Protein AF-U5N6F3-F1 (afdb_monomer)

Solvent-accessible surface area (backbone atoms only — not comparable to full-atom values): 7056 Å² total; per-residue (Å²): 83,43,47,54,52,50,51,53,34,34,74,77,46,94,53,64,75,54,90,63,96,84,70,76,83,70,83,92,64,78,67,66,48,58,52,96,90,37,60,76,45,64,96,54,54,45,68,48,63,71,45,43,43,72,79,60,67,75,74,49,77,79,39,92,82,60,85,77,53,69,43,31,55,93,37,10,73,94,34,72,72,49,30,51,53,44,50,51,51,49,57,76,36,52,94,52,62,69,47,59,63,54,68,39,49,44,77,82,83,71,80,132

Sequence (112 aa):
MTALEASFIEKNTSHRIVSNKQRKLKTNTDCPFLIDGICSIYEYRPFNCRTFFTVDNPKYCETPNEPHRTYGSLGGQDINIIYQFRKYIDHLNGKRKKSDIRFFFGNHKGIK

Secondary structure (DSSP, 8-state):
-BHHHHHHHHHHSSPPPP--TT-PPPTTPPPTTEETTEETTGGG--HHHHS-EE-S-GGGGG-TTSPP-EESHHHHTTSHHHHHHHHHHHHHHTTS-B--HHHHH-------

Radius of gyration: 15.17 Å; Cα contacts (8 Å, |Δi|>4): 119; chains: 1; bounding box: 35×31×38 Å

pLDDT: mean 84.51, std 14.26, range [31.83, 97.94]

Foldseek 3Di:
DFVVLLVQQVVVDVFFFDDDPPDDDDPDDDQLQQDPNDRVSVVSDDQQVVQKDFPDDPVCVVPPPDDTRIACHPQHPVPVVSVVVVVVVPVVSPPGDDDDNCNTGNDPPDDD

Mean predicted aligned error: 6.36 Å

Structure (mmCIF, N/CA/C/O backbone):
data_AF-U5N6F3-F1
#
_entry.id   AF-U5N6F3-F1
#
loop_
_atom_site.group_PDB
_atom_site.id
_atom_site.type_symbol
_atom_site.label_atom_id
_atom_site.label_alt_id
_atom_site.label_comp_id
_atom_site.label_asym_id
_atom_site.label_entity_id
_atom_site.label_seq_id
_atom_site.pdbx_PDB_ins_code
_atom_site.Cartn_x
_atom_site.Cartn_y
_atom_site.Cartn_z
_atom_site.occupancy
_atom_site.B_iso_or_equiv
_atom_site.auth_seq_id
_atom_site.auth_comp_id
_atom_site.auth_asym_id
_atom_site.auth_atom_id
_atom_site.pdbx_PDB_model_num
ATOM 1 N N . MET A 1 1 ? 0.285 4.669 3.835 1.00 89.81 1 MET A N 1
ATOM 2 C CA . MET A 1 1 ? -1.107 4.215 3.623 1.00 89.81 1 MET A CA 1
ATOM 3 C C . MET A 1 1 ? -2.043 4.850 4.639 1.00 89.81 1 MET A C 1
ATOM 5 O O . MET A 1 1 ? -1.590 5.403 5.638 1.00 89.81 1 MET A O 1
ATOM 9 N N . THR A 1 2 ? -3.337 4.783 4.370 1.00 95.38 2 THR A N 1
ATOM 10 C CA . THR A 1 2 ? -4.423 5.207 5.255 1.00 95.38 2 THR A CA 1
ATOM 11 C C . THR A 1 2 ? -4.922 4.054 6.135 1.00 95.38 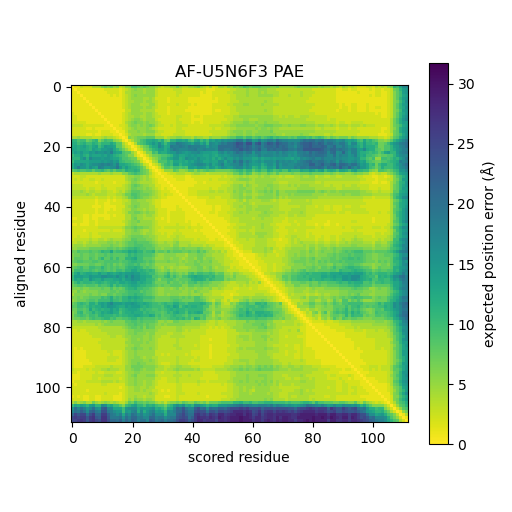2 THR A C 1
ATOM 13 O O . THR A 1 2 ? -4.728 2.886 5.804 1.00 95.38 2 THR A O 1
ATOM 16 N N . ALA A 1 3 ? -5.590 4.366 7.247 1.00 95.75 3 ALA A N 1
ATOM 17 C CA . ALA A 1 3 ? -6.261 3.363 8.074 1.00 95.75 3 ALA A CA 1
ATOM 18 C C . ALA A 1 3 ? -7.440 2.698 7.342 1.00 95.75 3 ALA A C 1
ATOM 20 O O . ALA A 1 3 ? -7.747 1.539 7.613 1.00 95.75 3 ALA A O 1
ATOM 21 N N . LEU A 1 4 ? -8.076 3.408 6.402 1.00 96.62 4 LEU A N 1
ATOM 22 C CA . LEU A 1 4 ? -9.066 2.831 5.490 1.00 96.62 4 LEU A CA 1
ATOM 23 C C . LEU A 1 4 ? -8.459 1.688 4.660 1.00 96.62 4 LEU A C 1
ATOM 25 O O . LEU A 1 4 ? -8.995 0.584 4.658 1.00 96.62 4 LEU A O 1
ATOM 29 N N . GLU A 1 5 ? -7.311 1.929 4.020 1.00 96.62 5 GLU A N 1
ATOM 30 C CA . GLU A 1 5 ? -6.575 0.899 3.271 1.00 96.62 5 GLU A CA 1
ATOM 31 C C . GLU A 1 5 ? -6.139 -0.261 4.180 1.00 96.62 5 GLU A C 1
ATOM 33 O O . GLU A 1 5 ? -6.263 -1.420 3.794 1.00 96.62 5 GLU A O 1
ATOM 38 N N . ALA A 1 6 ? -5.679 0.026 5.402 1.00 96.12 6 ALA A N 1
ATOM 39 C CA . ALA A 1 6 ? -5.326 -1.019 6.363 1.00 96.12 6 ALA A CA 1
ATOM 40 C C . ALA A 1 6 ? -6.539 -1.892 6.734 1.00 96.12 6 ALA A C 1
ATOM 42 O O . ALA A 1 6 ? -6.447 -3.115 6.718 1.00 96.12 6 ALA A O 1
ATOM 43 N N . SER A 1 7 ? -7.695 -1.278 6.996 1.00 96.62 7 SER A N 1
ATOM 44 C CA . SER A 1 7 ? -8.932 -2.010 7.311 1.00 96.62 7 SER A CA 1
ATOM 45 C C . SER A 1 7 ? -9.381 -2.882 6.135 1.00 96.62 7 SER A C 1
ATOM 47 O O . SER A 1 7 ? -9.860 -3.997 6.326 1.00 96.62 7 SER A O 1
ATOM 49 N N . PHE A 1 8 ? -9.196 -2.395 4.903 1.00 97.19 8 PHE A N 1
ATOM 50 C CA . PHE A 1 8 ? -9.469 -3.169 3.695 1.00 97.19 8 PHE A CA 1
ATOM 51 C C . PHE A 1 8 ? -8.548 -4.392 3.571 1.00 97.19 8 PHE A C 1
ATOM 53 O O . PHE A 1 8 ? -9.031 -5.476 3.257 1.00 97.19 8 PHE A O 1
ATOM 60 N N . ILE A 1 9 ? -7.252 -4.254 3.864 1.00 96.88 9 ILE A N 1
ATOM 61 C CA . ILE A 1 9 ? -6.309 -5.385 3.869 1.00 96.88 9 ILE A CA 1
ATOM 62 C C . ILE A 1 9 ? -6.703 -6.416 4.935 1.00 96.88 9 ILE A C 1
ATOM 64 O O . ILE A 1 9 ? -6.792 -7.600 4.627 1.00 96.88 9 ILE A O 1
ATOM 68 N N . GLU A 1 10 ? -6.984 -5.986 6.167 1.00 96.56 10 GLU A N 1
ATOM 69 C CA . GLU A 1 10 ? -7.361 -6.899 7.257 1.00 96.56 10 GLU A CA 1
ATOM 70 C C . GLU A 1 10 ? -8.666 -7.652 6.978 1.00 96.56 10 GLU A C 1
ATOM 72 O O . GLU A 1 10 ? -8.785 -8.829 7.302 1.00 96.56 10 GLU A O 1
ATOM 77 N N . LYS A 1 11 ? -9.646 -7.001 6.338 1.00 97.88 11 LYS A N 1
ATOM 78 C CA . LYS A 1 11 ? -10.922 -7.640 5.992 1.00 97.88 11 LYS A CA 1
ATOM 79 C C . LYS A 1 11 ? -10.774 -8.744 4.939 1.00 97.88 11 LYS A C 1
ATOM 81 O O . LYS A 1 11 ? -11.577 -9.672 4.932 1.00 97.88 11 LYS A O 1
ATOM 86 N N . ASN A 1 12 ? -9.801 -8.626 4.037 1.00 97.94 12 ASN A N 1
ATOM 87 C CA . ASN A 1 12 ? -9.680 -9.500 2.867 1.00 97.94 12 ASN A CA 1
ATOM 88 C C . ASN A 1 12 ? -8.469 -10.445 2.916 1.00 97.94 12 ASN A C 1
ATOM 90 O O . ASN A 1 12 ? -8.213 -11.176 1.962 1.00 97.94 12 ASN A O 1
ATOM 94 N N . THR A 1 13 ? -7.699 -10.429 4.004 1.00 95.44 13 THR A N 1
ATOM 95 C CA . THR A 1 13 ? -6.490 -11.246 4.157 1.00 95.44 13 THR A CA 1
ATOM 96 C C . THR A 1 13 ? -6.407 -11.818 5.570 1.00 95.44 13 THR A C 1
ATOM 98 O O . THR A 1 13 ? -7.171 -11.444 6.454 1.00 95.44 13 THR A O 1
ATOM 101 N N . SER A 1 14 ? -5.464 -12.727 5.811 1.00 92.75 14 SER A N 1
ATOM 102 C CA . SER A 1 14 ? -5.195 -13.263 7.152 1.00 92.75 14 SER A CA 1
ATOM 103 C C . SER A 1 14 ? -4.419 -12.298 8.061 1.00 92.75 14 SER A C 1
ATOM 105 O O . SER A 1 14 ? -4.209 -12.596 9.239 1.00 92.75 14 SER A O 1
ATOM 107 N N . HIS A 1 15 ? -3.986 -11.144 7.544 1.00 92.38 15 HIS A N 1
ATOM 108 C CA . HIS A 1 15 ? -3.140 -10.198 8.267 1.00 92.38 15 HIS A CA 1
ATOM 109 C C . HIS A 1 15 ? -3.959 -9.288 9.178 1.00 92.38 15 HIS A C 1
ATOM 111 O O . HIS A 1 15 ? -4.926 -8.667 8.746 1.00 92.38 15 HIS A O 1
ATOM 117 N N . ARG A 1 16 ? -3.539 -9.161 10.438 1.00 93.06 16 ARG A N 1
ATOM 118 C CA . ARG A 1 16 ? -4.233 -8.356 11.453 1.00 93.06 16 ARG A CA 1
ATOM 119 C C . ARG A 1 16 ? -3.541 -7.023 11.689 1.00 93.06 16 ARG A C 1
ATOM 121 O O . ARG A 1 16 ? -2.312 -6.951 11.716 1.00 93.06 16 ARG A O 1
ATOM 128 N N . ILE A 1 17 ? -4.333 -5.976 11.907 1.00 92.06 17 ILE A N 1
ATOM 129 C CA . ILE A 1 17 ? -3.819 -4.674 12.323 1.00 92.06 17 ILE A CA 1
ATOM 130 C C . ILE A 1 17 ? -3.329 -4.788 13.767 1.00 92.06 17 ILE A C 1
ATOM 132 O O . ILE A 1 17 ? -4.048 -5.217 14.669 1.00 92.06 17 ILE A O 1
ATOM 136 N N . VAL A 1 18 ? -2.097 -4.354 14.007 1.00 86.06 18 VAL A N 1
ATOM 137 C CA . VAL A 1 18 ? -1.484 -4.361 15.333 1.00 86.06 18 VAL A CA 1
ATOM 138 C C . VAL A 1 18 ? -1.740 -3.022 16.025 1.00 86.06 18 VAL A C 1
ATOM 140 O O . VAL A 1 18 ? -1.321 -1.961 15.560 1.00 86.06 18 VAL A O 1
ATOM 143 N N . SER A 1 19 ? -2.394 -3.062 17.184 1.00 68.44 19 SER A N 1
ATOM 144 C CA . SER A 1 19 ? -2.565 -1.902 18.063 1.00 68.44 19 SER A CA 1
ATOM 145 C C . SER A 1 19 ? -1.396 -1.827 19.044 1.00 68.44 19 SER A C 1
ATOM 147 O O . SER A 1 19 ? -1.386 -2.519 20.059 1.00 68.44 19 SER A O 1
ATOM 149 N N . ASN A 1 20 ? -0.387 -0.995 18.770 1.00 65.88 20 ASN A N 1
ATOM 150 C CA . ASN A 1 20 ? 0.613 -0.678 19.790 1.00 65.88 20 ASN A CA 1
ATOM 151 C C . ASN A 1 20 ? 1.001 0.806 19.770 1.00 65.88 20 ASN A C 1
ATOM 153 O O . ASN A 1 20 ? 1.670 1.291 18.855 1.00 65.88 20 ASN A O 1
ATOM 157 N N . LYS A 1 21 ? 0.568 1.529 20.811 1.00 57.72 21 LYS A N 1
ATOM 158 C CA . LYS A 1 21 ? 0.766 2.979 20.965 1.00 57.72 21 LYS A CA 1
ATOM 159 C C . LYS A 1 21 ? 2.229 3.373 21.213 1.00 57.72 21 LYS A C 1
ATOM 161 O O . LYS A 1 21 ? 2.573 4.521 20.965 1.00 57.72 21 LYS A O 1
ATOM 166 N N . GLN A 1 22 ? 3.085 2.451 21.660 1.00 57.53 22 GLN A N 1
ATOM 167 C CA . GLN A 1 22 ? 4.479 2.736 22.045 1.00 57.53 22 GLN A CA 1
ATOM 168 C C . GLN A 1 22 ? 5.508 2.391 20.956 1.00 57.53 22 GLN A C 1
ATOM 170 O O . GLN A 1 22 ? 6.718 2.436 21.176 1.00 57.53 22 GLN A O 1
ATOM 175 N N . ARG A 1 23 ? 5.050 2.021 19.759 1.00 61.53 23 ARG A N 1
ATOM 176 C CA . ARG A 1 23 ? 5.921 1.468 18.726 1.00 61.53 23 ARG A CA 1
ATOM 177 C C . ARG A 1 23 ? 6.680 2.562 17.968 1.00 61.53 23 ARG A C 1
ATOM 179 O O . ARG A 1 23 ? 6.084 3.335 17.220 1.00 61.53 23 ARG A O 1
ATOM 186 N N . LYS A 1 24 ? 8.011 2.568 18.090 1.00 61.12 24 LYS A N 1
ATOM 187 C CA . LYS A 1 24 ? 8.899 3.270 17.151 1.00 61.12 24 LYS A CA 1
ATOM 188 C C . LYS A 1 24 ? 9.104 2.392 15.914 1.00 61.12 24 LYS A C 1
ATOM 190 O O . LYS A 1 24 ? 9.422 1.209 16.040 1.00 61.12 24 LYS A O 1
ATOM 195 N N . LEU A 1 25 ? 8.903 2.950 14.720 1.00 62.44 25 LEU A N 1
ATOM 196 C CA . LEU A 1 25 ? 9.313 2.281 13.485 1.00 62.44 25 LEU A CA 1
ATOM 197 C C . LEU A 1 25 ? 10.834 2.125 13.513 1.00 62.44 25 LEU A C 1
ATOM 199 O O . LEU A 1 25 ? 11.546 3.120 13.625 1.00 62.44 25 LEU A O 1
ATOM 203 N N . LYS A 1 26 ? 11.330 0.893 13.382 1.00 59.59 26 LYS A N 1
ATOM 204 C CA . LYS A 1 26 ? 12.714 0.698 12.953 1.00 59.59 26 LYS A CA 1
ATOM 205 C C . LYS A 1 26 ? 12.785 1.087 11.479 1.00 59.59 26 LYS A C 1
ATOM 207 O O . LYS A 1 26 ? 12.096 0.487 10.648 1.00 59.59 26 LYS A O 1
ATOM 212 N N . THR A 1 27 ? 13.581 2.106 11.176 1.00 56.06 27 THR A N 1
ATOM 213 C CA . THR A 1 27 ? 14.041 2.380 9.814 1.00 56.06 27 THR A CA 1
ATOM 214 C C . THR A 1 27 ? 14.739 1.118 9.283 1.00 56.06 27 THR A C 1
ATOM 216 O O . THR A 1 27 ? 15.372 0.398 10.052 1.00 56.06 27 THR A O 1
ATOM 219 N N . ASN A 1 28 ? 14.549 0.794 8.001 1.00 60.19 28 ASN A N 1
ATOM 220 C CA . ASN A 1 28 ? 15.132 -0.380 7.320 1.00 60.19 28 ASN A CA 1
ATOM 221 C C . ASN A 1 28 ? 14.607 -1.767 7.734 1.00 60.19 28 ASN A C 1
ATOM 223 O O . ASN A 1 28 ? 15.359 -2.734 7.760 1.00 60.19 28 ASN A O 1
ATOM 227 N N . THR A 1 29 ? 13.315 -1.897 8.036 1.00 75.38 29 THR A N 1
ATOM 228 C CA . THR A 1 29 ? 12.671 -3.224 8.073 1.00 75.38 29 THR A CA 1
ATOM 229 C C . THR A 1 29 ? 11.910 -3.492 6.784 1.00 75.38 29 THR A C 1
ATOM 231 O O . THR A 1 29 ? 11.253 -2.580 6.265 1.00 75.38 29 THR A O 1
ATOM 234 N N . ASP A 1 30 ? 11.990 -4.731 6.304 1.00 83.12 30 ASP A N 1
ATOM 235 C CA . ASP A 1 30 ? 11.287 -5.194 5.109 1.00 83.12 30 ASP A CA 1
ATOM 236 C C . ASP A 1 30 ? 9.770 -5.016 5.225 1.00 83.12 30 ASP A C 1
ATOM 238 O O . ASP A 1 30 ? 9.194 -4.847 6.310 1.00 83.12 30 ASP A O 1
ATOM 242 N N . CYS A 1 31 ? 9.099 -5.059 4.075 1.00 88.75 31 CYS A N 1
ATOM 243 C CA . CYS A 1 31 ? 7.645 -5.068 4.027 1.00 88.75 31 CYS A CA 1
ATOM 244 C C . CYS A 1 31 ? 7.108 -6.305 4.776 1.00 88.75 31 CYS A C 1
ATOM 246 O O . CYS A 1 31 ? 7.518 -7.420 4.461 1.00 88.75 31 CYS A O 1
ATOM 248 N N . PRO A 1 32 ? 6.150 -6.159 5.713 1.00 90.00 32 PRO A N 1
ATOM 249 C CA . PRO A 1 32 ? 5.644 -7.287 6.504 1.00 90.00 32 PRO A CA 1
ATOM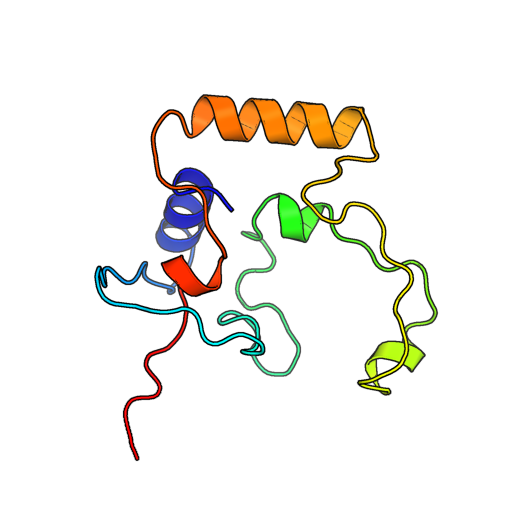 250 C C . PRO A 1 32 ? 4.855 -8.307 5.679 1.00 90.00 32 PRO A C 1
ATOM 252 O O . PRO A 1 32 ? 4.562 -9.397 6.155 1.00 90.00 32 PRO A O 1
ATOM 255 N N . PHE A 1 33 ? 4.504 -7.944 4.447 1.00 93.25 33 PHE A N 1
ATOM 256 C CA . PHE A 1 33 ? 3.756 -8.779 3.521 1.00 93.25 33 PHE A CA 1
ATOM 257 C C . PHE A 1 33 ? 4.643 -9.546 2.542 1.00 93.25 33 PHE A C 1
ATOM 259 O O . PHE A 1 33 ? 4.100 -10.253 1.693 1.00 93.25 33 PHE A O 1
ATOM 266 N N . LEU A 1 34 ? 5.964 -9.369 2.606 1.00 89.94 34 LEU A N 1
ATOM 267 C CA . LEU A 1 34 ? 6.904 -10.045 1.724 1.00 89.94 34 LEU A CA 1
ATOM 268 C C . LEU A 1 34 ? 7.148 -11.471 2.234 1.00 89.94 34 LEU A C 1
ATOM 270 O O . LEU A 1 34 ? 7.639 -11.654 3.346 1.00 89.94 34 LEU A O 1
ATOM 274 N N . ILE A 1 35 ? 6.788 -12.464 1.426 1.00 89.75 35 ILE A N 1
ATOM 275 C CA . ILE A 1 35 ? 7.028 -13.889 1.672 1.00 89.75 35 ILE A CA 1
ATOM 276 C C . ILE A 1 35 ? 7.744 -14.416 0.433 1.00 89.75 35 ILE A C 1
ATOM 278 O O . ILE A 1 35 ? 7.203 -14.306 -0.664 1.00 89.75 35 ILE A O 1
ATOM 282 N N . ASP A 1 36 ? 8.975 -14.902 0.597 1.00 87.62 36 ASP A N 1
ATOM 283 C CA . ASP A 1 36 ? 9.812 -15.431 -0.491 1.00 87.62 36 ASP A CA 1
ATOM 284 C C . ASP A 1 36 ? 9.918 -14.488 -1.706 1.00 87.62 36 ASP A C 1
ATOM 286 O O . ASP A 1 36 ? 9.800 -14.889 -2.859 1.00 87.62 36 ASP A O 1
ATOM 290 N N . GLY A 1 37 ? 10.079 -13.184 -1.446 1.00 82.12 37 GLY A N 1
ATOM 291 C CA . GLY A 1 37 ? 10.159 -12.154 -2.492 1.00 82.12 37 GLY A CA 1
ATOM 292 C C . GLY A 1 37 ? 8.816 -11.790 -3.143 1.00 82.12 37 GLY A C 1
ATOM 293 O O . GLY A 1 37 ? 8.754 -10.862 -3.949 1.00 82.12 37 GLY A O 1
ATOM 294 N N . ILE A 1 38 ? 7.720 -12.448 -2.760 1.00 88.38 38 ILE A N 1
ATOM 295 C CA . ILE A 1 38 ? 6.378 -12.223 -3.298 1.00 88.38 38 ILE A CA 1
ATOM 296 C C . ILE A 1 38 ? 5.516 -11.480 -2.274 1.00 88.38 38 ILE A C 1
ATOM 298 O O . ILE A 1 38 ? 5.548 -11.715 -1.066 1.00 88.38 38 ILE A O 1
ATOM 302 N N . CYS A 1 39 ? 4.710 -10.537 -2.757 1.00 92.75 39 CYS A N 1
ATOM 303 C CA . CYS A 1 39 ? 3.765 -9.817 -1.912 1.00 92.75 39 CYS A CA 1
ATOM 304 C C . CYS A 1 39 ? 2.535 -10.689 -1.625 1.00 92.75 39 CYS A C 1
ATOM 306 O O . CYS A 1 39 ? 1.696 -10.874 -2.504 1.00 92.75 39 CYS A O 1
ATOM 308 N N . SER A 1 40 ? 2.378 -11.139 -0.381 1.00 95.50 40 SER A N 1
ATOM 309 C CA . SER A 1 40 ? 1.243 -11.965 0.071 1.00 95.50 40 SER A CA 1
ATOM 310 C C . SER A 1 40 ? -0.130 -11.286 -0.015 1.00 95.50 40 SER A C 1
ATOM 312 O O . SER A 1 40 ? -1.153 -11.953 0.083 1.00 95.50 40 SER A O 1
ATOM 314 N N . ILE A 1 41 ? -0.171 -9.964 -0.209 1.00 96.12 41 ILE A N 1
ATOM 315 C CA . ILE A 1 41 ? -1.408 -9.183 -0.348 1.00 96.12 41 ILE A CA 1
ATOM 316 C C . ILE A 1 41 ? -1.543 -8.555 -1.737 1.00 96.12 41 ILE A C 1
ATOM 318 O O . ILE A 1 41 ? -2.115 -7.475 -1.849 1.00 96.12 41 ILE A O 1
ATOM 322 N N . TYR A 1 42 ? -0.983 -9.173 -2.785 1.00 95.00 42 TYR A N 1
ATOM 323 C CA . TYR A 1 42 ? -0.919 -8.603 -4.141 1.00 95.00 42 TYR A CA 1
ATOM 324 C C . TYR A 1 42 ? -2.251 -7.977 -4.598 1.00 95.00 42 TYR A C 1
ATOM 326 O O . TYR A 1 42 ? -2.304 -6.786 -4.919 1.00 95.00 42 TYR A O 1
ATOM 334 N N . GLU A 1 43 ? -3.338 -8.744 -4.496 1.00 96.56 43 GLU A N 1
ATOM 335 C CA . GLU A 1 43 ? -4.698 -8.334 -4.873 1.00 96.56 43 GLU A CA 1
ATOM 336 C C . GLU A 1 43 ? -5.279 -7.217 -4.000 1.00 96.56 43 GLU A C 1
ATOM 338 O O . GLU A 1 43 ? -6.181 -6.500 -4.426 1.00 96.56 43 GLU A O 1
ATOM 343 N N . TYR A 1 44 ? -4.727 -6.993 -2.806 1.00 96.94 44 TYR A N 1
ATOM 344 C CA . TYR A 1 44 ? -5.202 -6.025 -1.810 1.00 96.94 44 TYR A CA 1
ATOM 345 C C . TYR A 1 44 ? -4.171 -4.939 -1.494 1.00 96.94 44 TYR A C 1
ATOM 347 O O . TYR A 1 44 ? -4.311 -4.211 -0.511 1.00 96.94 44 TYR A O 1
ATOM 355 N N . ARG A 1 45 ? -3.140 -4.793 -2.338 1.00 95.06 45 ARG A N 1
ATOM 356 C CA . ARG A 1 45 ? -2.096 -3.778 -2.175 1.00 95.06 45 ARG A CA 1
ATOM 357 C C . ARG A 1 45 ? -2.703 -2.384 -1.972 1.00 95.06 45 ARG A C 1
ATOM 359 O O . ARG A 1 45 ? -3.659 -2.019 -2.665 1.00 95.06 45 ARG A O 1
ATOM 366 N N . PRO A 1 46 ? -2.135 -1.574 -1.066 1.00 94.56 46 PRO A N 1
ATOM 367 C CA . PRO A 1 46 ? -2.562 -0.193 -0.901 1.00 94.56 46 PRO A CA 1
ATOM 368 C C . PRO A 1 46 ? -2.213 0.631 -2.139 1.00 94.56 46 PRO A C 1
ATOM 370 O O . PRO A 1 46 ? -1.329 0.270 -2.919 1.00 94.56 46 PRO A O 1
ATOM 373 N N . PHE A 1 47 ? -2.862 1.779 -2.277 1.00 93.62 47 PHE A N 1
ATOM 374 C CA . PHE A 1 47 ? -2.748 2.659 -3.431 1.00 93.62 47 PHE A CA 1
ATOM 375 C C . PHE A 1 47 ? -1.297 3.022 -3.746 1.00 93.62 47 PHE A C 1
ATOM 377 O O . PHE A 1 47 ? -0.848 2.794 -4.861 1.00 93.62 47 PHE A O 1
ATOM 384 N N . ASN A 1 48 ? -0.524 3.450 -2.740 1.00 90.06 48 ASN A N 1
ATOM 385 C CA . ASN A 1 48 ? 0.890 3.792 -2.932 1.00 90.06 48 ASN A CA 1
ATOM 386 C C . ASN A 1 48 ? 1.721 2.633 -3.509 1.00 90.06 48 ASN A C 1
ATOM 388 O O . ASN A 1 48 ? 2.685 2.892 -4.211 1.00 90.06 48 ASN A O 1
ATOM 392 N N . CYS A 1 49 ? 1.381 1.376 -3.203 1.00 91.25 49 CYS A N 1
ATOM 393 C CA . CYS A 1 49 ? 2.085 0.213 -3.749 1.00 91.25 49 CYS A CA 1
ATOM 394 C C . CYS A 1 49 ? 1.583 -0.167 -5.146 1.00 91.25 49 CYS A C 1
ATOM 396 O O . CYS A 1 49 ? 2.343 -0.737 -5.917 1.00 91.25 49 CYS A O 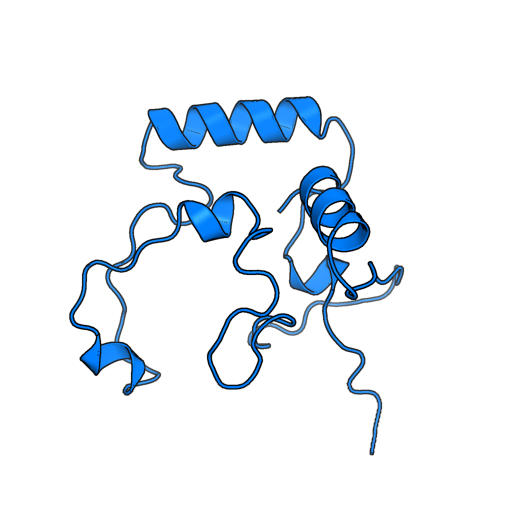1
ATOM 398 N N . ARG A 1 50 ? 0.318 0.121 -5.482 1.00 90.81 50 ARG A N 1
ATOM 399 C CA . ARG A 1 50 ? -0.228 -0.103 -6.833 1.00 90.81 50 ARG A CA 1
ATOM 400 C C . ARG A 1 50 ? 0.282 0.903 -7.846 1.00 90.81 50 ARG A C 1
ATOM 402 O O . ARG A 1 50 ? 0.312 0.606 -9.030 1.00 90.81 50 ARG A O 1
ATOM 409 N N . THR A 1 51 ? 0.628 2.092 -7.374 1.00 90.94 51 THR A N 1
ATOM 410 C CA . THR A 1 51 ? 1.110 3.177 -8.219 1.00 90.94 51 THR A CA 1
ATOM 411 C C . THR A 1 51 ? 2.622 3.301 -8.205 1.00 90.94 51 THR A C 1
ATOM 413 O O . THR A 1 51 ? 3.145 4.184 -8.866 1.00 90.94 51 THR A O 1
ATOM 416 N N . PHE A 1 52 ? 3.322 2.460 -7.444 1.00 88.25 52 PHE A N 1
ATOM 417 C CA . PHE A 1 52 ? 4.774 2.419 -7.424 1.00 88.25 52 PHE A CA 1
ATOM 418 C C . PHE A 1 52 ? 5.267 1.477 -8.517 1.00 88.25 52 PHE A C 1
ATOM 420 O O . PHE A 1 52 ? 4.975 0.281 -8.493 1.00 88.25 52 PHE A O 1
ATOM 427 N N . PHE A 1 53 ? 6.034 2.023 -9.452 1.00 86.81 53 PHE A N 1
ATOM 428 C CA . PHE A 1 53 ? 6.608 1.279 -10.564 1.00 86.81 53 PHE A CA 1
ATOM 429 C C . PHE A 1 53 ? 8.108 1.517 -10.625 1.00 86.81 53 PHE A C 1
ATOM 431 O O . PHE A 1 53 ? 8.579 2.618 -10.341 1.00 86.81 53 PHE A O 1
ATOM 438 N N . THR A 1 54 ? 8.843 0.492 -11.037 1.00 87.56 54 THR A N 1
ATOM 439 C CA . THR A 1 54 ? 10.253 0.604 -11.401 1.00 87.56 54 THR A CA 1
ATOM 440 C C . THR A 1 54 ? 10.361 0.481 -12.916 1.00 87.56 54 THR A C 1
ATOM 442 O O . THR A 1 54 ? 9.670 -0.343 -13.515 1.00 87.56 54 THR A O 1
ATOM 445 N N . VAL A 1 55 ? 11.137 1.358 -13.550 1.00 87.12 55 VAL A N 1
ATOM 446 C CA . VAL A 1 55 ? 11.283 1.424 -15.022 1.00 87.12 55 VAL A CA 1
ATOM 447 C C . VAL A 1 55 ? 12.680 1.010 -15.484 1.00 87.12 55 VAL A C 1
ATOM 449 O O . VAL A 1 55 ? 13.096 1.293 -16.605 1.00 87.12 55 VAL A O 1
ATOM 452 N N . ASP A 1 56 ? 13.435 0.393 -14.590 1.00 89.25 56 ASP A N 1
ATOM 453 C CA . ASP A 1 56 ? 14.785 -0.090 -14.807 1.00 89.25 56 ASP A CA 1
ATOM 454 C C . ASP A 1 56 ? 14.810 -1.589 -15.121 1.00 89.25 56 ASP A C 1
ATOM 456 O O . ASP A 1 56 ? 13.792 -2.280 -15.164 1.00 89.25 56 ASP A O 1
ATOM 460 N N . ASN A 1 57 ? 16.004 -2.086 -15.439 1.00 88.75 57 ASN A N 1
ATOM 461 C CA . ASN A 1 57 ? 16.185 -3.483 -15.791 1.00 88.75 57 ASN A CA 1
ATOM 462 C C . ASN A 1 57 ? 15.985 -4.370 -14.541 1.00 88.75 57 ASN A C 1
ATOM 464 O O . ASN A 1 57 ? 16.650 -4.115 -13.534 1.00 88.75 57 ASN A O 1
ATOM 468 N N . PRO A 1 58 ? 15.163 -5.439 -14.603 1.00 86.06 58 PRO A N 1
ATOM 469 C CA . PRO A 1 58 ? 14.922 -6.337 -13.471 1.00 86.06 58 PRO A CA 1
ATOM 470 C C . PRO A 1 58 ? 16.185 -6.915 -12.821 1.00 86.06 58 PRO A C 1
ATOM 472 O O . PRO A 1 58 ? 16.154 -7.226 -11.634 1.00 86.06 58 PRO A O 1
ATOM 475 N N . LYS A 1 59 ? 17.307 -7.003 -13.555 1.00 86.69 59 LYS A N 1
ATOM 476 C CA . LYS A 1 59 ? 18.607 -7.437 -13.014 1.00 86.69 59 LYS A CA 1
ATOM 477 C C . LYS A 1 59 ? 19.051 -6.633 -11.786 1.00 86.69 59 LYS A C 1
ATOM 479 O O . LYS A 1 59 ? 19.783 -7.147 -10.953 1.00 86.69 59 LYS A O 1
ATOM 484 N N . TYR A 1 60 ? 18.619 -5.374 -11.664 1.00 86.19 60 TYR A N 1
ATOM 485 C CA . TYR A 1 60 ? 19.016 -4.520 -10.546 1.00 86.19 60 TYR A CA 1
ATOM 486 C C . TYR A 1 60 ? 18.357 -4.920 -9.220 1.00 86.19 60 TYR A C 1
ATOM 488 O O . TYR A 1 60 ? 18.872 -4.578 -8.161 1.00 86.19 60 TYR A O 1
ATOM 496 N N . CYS A 1 61 ? 17.286 -5.722 -9.248 1.00 79.38 61 CYS A N 1
ATOM 497 C CA . CYS A 1 61 ? 16.700 -6.297 -8.034 1.00 79.38 61 CYS A CA 1
ATOM 498 C C . CYS A 1 61 ? 17.667 -7.251 -7.306 1.00 79.38 61 CYS A C 1
ATOM 500 O O . CYS A 1 61 ? 17.510 -7.482 -6.109 1.00 79.38 61 CYS A O 1
ATOM 502 N N . GLU A 1 62 ? 18.661 -7.803 -8.011 1.00 84.94 62 GLU A N 1
ATOM 503 C CA . GLU A 1 62 ? 19.692 -8.688 -7.449 1.00 84.94 62 GLU A CA 1
ATOM 504 C C . GLU A 1 62 ? 20.858 -7.906 -6.818 1.00 84.94 62 GLU A C 1
ATOM 506 O O . GLU A 1 62 ? 21.701 -8.486 -6.135 1.00 84.94 62 GLU A O 1
ATOM 511 N N . THR A 1 63 ? 20.904 -6.584 -7.014 1.00 86.56 63 THR A N 1
ATOM 512 C CA . THR A 1 63 ? 21.958 -5.688 -6.522 1.00 86.56 63 THR A CA 1
ATOM 513 C C . THR A 1 63 ? 21.392 -4.723 -5.472 1.00 86.56 63 THR A C 1
ATOM 515 O O . THR A 1 63 ? 20.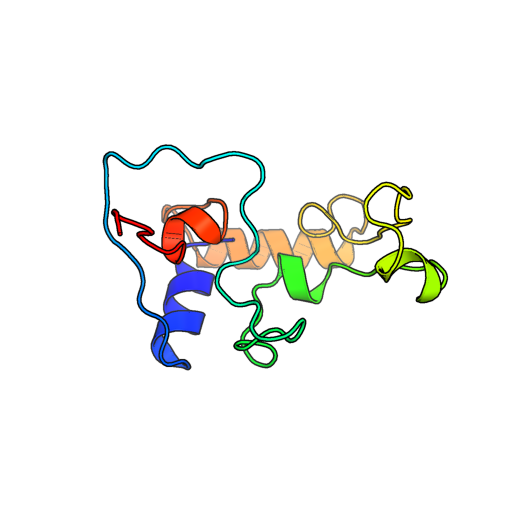862 -3.674 -5.832 1.00 86.56 63 THR A O 1
ATOM 518 N N . PRO A 1 64 ? 21.529 -5.012 -4.163 1.00 75.50 64 PRO A N 1
ATOM 519 C CA . PRO A 1 64 ? 20.797 -4.312 -3.097 1.00 75.50 64 PRO A CA 1
ATOM 520 C C . PRO A 1 64 ? 21.042 -2.801 -2.984 1.00 75.50 64 PRO A C 1
ATOM 522 O O . PRO A 1 64 ? 20.254 -2.099 -2.358 1.00 75.50 64 PRO A O 1
ATOM 525 N N . ASN A 1 65 ? 22.150 -2.311 -3.544 1.00 81.06 65 ASN A N 1
ATOM 526 C CA . ASN A 1 65 ? 22.597 -0.924 -3.409 1.00 81.06 65 ASN A CA 1
ATOM 527 C C . ASN A 1 65 ? 22.528 -0.136 -4.724 1.00 81.06 65 ASN A C 1
ATOM 529 O O . ASN A 1 65 ? 22.930 1.026 -4.747 1.00 81.06 65 ASN A O 1
ATOM 533 N N . GLU A 1 66 ? 22.052 -0.747 -5.810 1.00 84.69 66 GLU A N 1
ATOM 534 C CA . GLU A 1 66 ? 21.869 -0.025 -7.067 1.00 84.69 66 GLU A CA 1
ATOM 535 C C . GLU A 1 66 ? 20.628 0.877 -6.970 1.00 84.69 66 GLU A C 1
ATOM 537 O O . GLU A 1 66 ? 19.552 0.426 -6.559 1.00 84.69 66 GLU A O 1
ATOM 542 N N . PRO A 1 67 ? 20.745 2.172 -7.308 1.00 82.44 67 PRO A N 1
ATOM 543 C CA . PRO A 1 67 ? 19.614 3.079 -7.269 1.00 82.44 67 PRO A CA 1
ATOM 544 C C . PRO A 1 67 ? 18.593 2.701 -8.342 1.00 82.44 67 PRO A C 1
ATOM 546 O O . PRO A 1 67 ? 18.868 2.752 -9.541 1.00 82.44 67 PRO A O 1
ATOM 549 N N . HIS A 1 68 ? 17.377 2.396 -7.900 1.00 85.56 68 HIS A N 1
ATOM 550 C CA . HIS A 1 68 ? 16.279 2.092 -8.803 1.00 85.56 68 HIS A CA 1
ATOM 551 C C . HIS A 1 68 ? 15.625 3.356 -9.370 1.00 85.56 68 HIS A C 1
ATOM 553 O O . HIS A 1 68 ? 15.328 4.314 -8.645 1.00 85.56 68 HIS A O 1
ATOM 559 N N . ARG A 1 69 ? 15.330 3.353 -10.674 1.00 86.88 69 ARG A N 1
ATOM 560 C CA . ARG A 1 69 ? 14.538 4.414 -11.305 1.00 86.88 69 ARG A CA 1
ATOM 561 C C . ARG A 1 69 ? 13.060 4.117 -11.088 1.00 86.88 69 ARG A C 1
ATOM 563 O O . ARG A 1 69 ? 12.456 3.324 -11.806 1.00 86.88 69 ARG A O 1
ATOM 570 N N . THR A 1 70 ? 12.472 4.806 -10.117 1.00 86.38 70 THR A N 1
ATOM 571 C CA . THR A 1 70 ? 11.072 4.604 -9.726 1.00 86.38 70 THR A CA 1
ATOM 572 C C . THR A 1 70 ? 10.158 5.733 -10.199 1.00 86.38 70 THR A C 1
ATOM 574 O O . THR A 1 70 ? 10.571 6.889 -10.267 1.00 86.38 70 THR A O 1
ATOM 577 N N . TYR A 1 71 ? 8.896 5.407 -10.460 1.00 85.38 71 TYR A N 1
ATOM 578 C CA . TYR A 1 71 ? 7.811 6.326 -10.794 1.00 85.38 71 TYR A CA 1
ATOM 579 C C . TYR A 1 71 ? 6.611 6.068 -9.870 1.00 85.38 71 TYR A C 1
ATOM 581 O O . TYR A 1 71 ? 6.392 4.948 -9.406 1.00 85.38 71 TYR A O 1
ATOM 589 N N . GLY A 1 72 ? 5.834 7.117 -9.580 1.00 80.19 72 GLY A N 1
ATOM 590 C CA . GLY A 1 72 ? 4.620 7.026 -8.759 1.00 80.19 72 GLY A CA 1
ATOM 591 C C . GLY A 1 72 ? 4.863 6.757 -7.266 1.00 80.19 72 GLY A C 1
ATOM 592 O O . GLY A 1 72 ? 3.932 6.448 -6.511 1.00 80.19 72 GLY A O 1
ATOM 593 N N . SER A 1 73 ? 6.110 6.954 -6.822 1.00 75.88 73 SER A N 1
ATOM 594 C CA . SER A 1 73 ? 6.481 7.041 -5.408 1.00 75.88 73 SER A CA 1
ATOM 595 C C . SER A 1 73 ? 5.708 8.159 -4.693 1.00 75.88 73 SER A C 1
ATOM 597 O O . SER A 1 73 ? 5.080 9.017 -5.315 1.00 75.88 73 SER A O 1
ATOM 599 N N . LEU A 1 74 ? 5.681 8.106 -3.358 1.00 72.75 74 LEU A N 1
ATOM 600 C CA . LEU A 1 74 ? 4.942 9.047 -2.498 1.00 72.75 74 LEU A CA 1
ATOM 601 C C . LEU A 1 74 ? 3.435 9.172 -2.825 1.00 72.75 74 LEU A C 1
ATOM 603 O O . LEU A 1 74 ? 2.785 10.139 -2.430 1.00 72.75 74 LEU A O 1
ATOM 607 N N . GLY A 1 75 ? 2.848 8.168 -3.486 1.00 72.44 75 GLY A N 1
ATOM 608 C CA . GLY A 1 75 ? 1.448 8.207 -3.921 1.00 72.44 75 GLY A CA 1
ATOM 609 C C . GLY A 1 75 ? 1.231 9.067 -5.167 1.00 72.44 75 GLY A C 1
ATOM 610 O O . GLY A 1 75 ? 0.175 9.682 -5.297 1.00 72.44 75 GLY A O 1
ATOM 611 N N . GLY A 1 76 ? 2.239 9.128 -6.044 1.00 73.88 76 GLY A N 1
ATOM 612 C CA . GLY A 1 76 ? 2.192 9.786 -7.347 1.00 73.88 76 G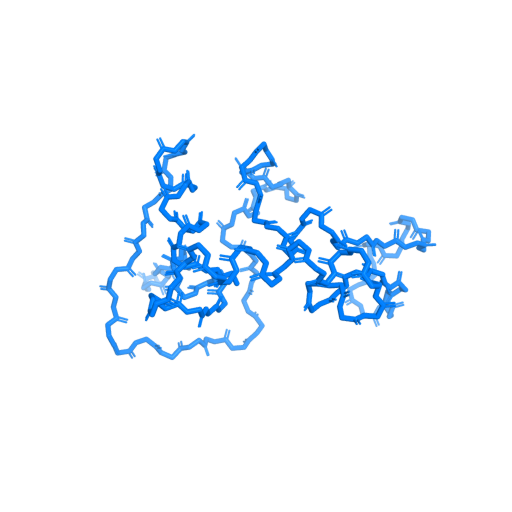LY A CA 1
ATOM 613 C C . GLY A 1 76 ? 2.137 11.303 -7.297 1.00 73.88 76 GLY A C 1
ATOM 614 O O . GLY A 1 76 ? 1.456 11.890 -8.127 1.00 73.88 76 GLY A O 1
ATOM 615 N N . GLN A 1 77 ? 2.839 11.936 -6.350 1.00 70.81 77 GLN A N 1
ATOM 616 C CA . GLN A 1 77 ? 2.905 13.403 -6.242 1.00 70.81 77 GLN A CA 1
ATOM 617 C C . GLN A 1 77 ? 3.321 14.089 -7.554 1.00 70.81 77 GLN A C 1
ATOM 619 O O . GLN A 1 77 ? 2.809 15.163 -7.849 1.00 70.81 77 GLN A O 1
ATOM 624 N N . ASP A 1 78 ? 4.139 13.431 -8.375 1.00 79.06 78 ASP A N 1
ATOM 625 C CA . ASP A 1 78 ? 4.608 13.965 -9.661 1.00 79.06 78 ASP A CA 1
ATOM 626 C C . ASP A 1 78 ? 3.695 13.604 -10.848 1.00 79.06 78 ASP A C 1
ATOM 628 O O . ASP A 1 78 ? 4.001 13.904 -12.001 1.00 79.06 78 ASP A O 1
ATOM 632 N N . ILE A 1 79 ? 2.562 12.940 -10.590 1.00 86.81 79 ILE A N 1
ATOM 633 C CA . ILE A 1 79 ? 1.599 12.503 -11.605 1.00 86.81 79 ILE A CA 1
ATOM 634 C C . ILE A 1 79 ? 0.209 12.970 -11.209 1.00 86.81 79 ILE A C 1
ATOM 636 O O . ILE A 1 79 ? -0.468 12.343 -10.393 1.00 86.81 79 ILE A O 1
ATOM 640 N N . ASN A 1 80 ? -0.249 14.042 -11.854 1.00 89.50 80 ASN A N 1
ATOM 641 C CA . ASN A 1 80 ? -1.503 14.715 -11.514 1.00 89.50 80 ASN A CA 1
ATOM 642 C C . ASN A 1 80 ? -2.681 13.754 -11.316 1.00 89.50 80 ASN A C 1
ATOM 644 O O . ASN A 1 80 ? -3.354 13.825 -10.292 1.00 89.50 80 ASN A O 1
ATOM 648 N N . ILE A 1 81 ? -2.911 12.825 -12.249 1.00 90.31 81 ILE A N 1
ATOM 649 C CA . ILE A 1 81 ? -4.046 11.898 -12.157 1.00 90.31 81 ILE A CA 1
ATOM 650 C C . ILE A 1 81 ? -3.948 10.960 -10.940 1.00 90.31 81 ILE A C 1
ATOM 652 O O . ILE A 1 81 ? -4.922 10.790 -10.208 1.00 90.31 81 ILE A O 1
ATOM 656 N N . ILE A 1 82 ? -2.763 10.415 -10.657 1.00 90.94 82 ILE A N 1
ATOM 657 C CA . ILE A 1 82 ? -2.533 9.543 -9.497 1.00 90.94 82 ILE A CA 1
ATOM 658 C C . ILE A 1 82 ? -2.685 10.339 -8.199 1.00 90.94 82 ILE A C 1
ATOM 660 O O . ILE A 1 82 ? -3.325 9.876 -7.251 1.00 90.94 82 ILE A O 1
ATOM 664 N N . TYR A 1 83 ? -2.164 11.564 -8.175 1.00 90.38 83 TYR A N 1
ATOM 665 C CA . TYR A 1 83 ? -2.284 12.449 -7.029 1.00 90.38 83 TYR A CA 1
ATOM 666 C C . TYR A 1 83 ? -3.746 12.810 -6.710 1.00 90.38 83 TYR A C 1
ATOM 668 O O . TYR A 1 83 ? -4.121 12.866 -5.535 1.00 90.38 83 TYR A O 1
ATOM 676 N N . GLN A 1 84 ? -4.608 12.987 -7.721 1.00 92.88 84 GLN A N 1
ATOM 677 C CA . GLN A 1 84 ? -6.045 13.205 -7.496 1.00 92.88 84 GLN A CA 1
ATOM 678 C C . GLN A 1 84 ? -6.722 11.984 -6.861 1.00 92.88 84 GLN A C 1
ATOM 680 O O . GLN A 1 84 ? -7.459 12.129 -5.884 1.00 92.88 84 GLN A O 1
ATOM 685 N N . PHE A 1 85 ? -6.424 10.769 -7.329 1.00 93.06 85 PHE A N 1
ATOM 686 C CA . PHE A 1 85 ? -6.921 9.551 -6.679 1.00 93.06 85 PHE A CA 1
ATOM 687 C C . PHE A 1 85 ? -6.422 9.431 -5.234 1.00 93.06 85 PHE A C 1
ATOM 689 O O . PHE A 1 85 ? -7.200 9.099 -4.336 1.00 93.06 85 PHE A O 1
ATOM 696 N N . ARG A 1 86 ? -5.154 9.781 -4.968 1.00 92.25 86 ARG A N 1
ATOM 697 C CA . ARG A 1 86 ? -4.621 9.822 -3.601 1.00 92.25 86 ARG A CA 1
ATOM 698 C C . ARG A 1 8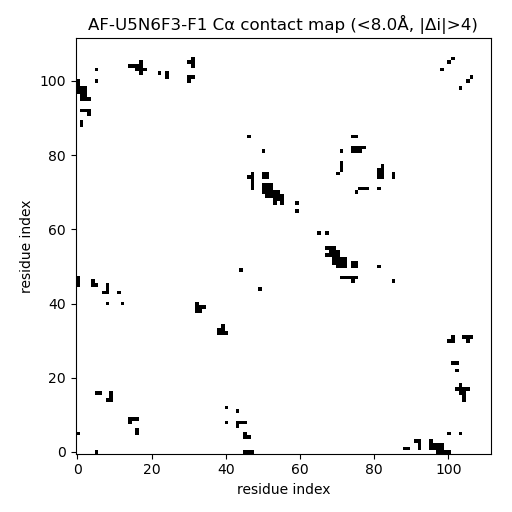6 ? -5.401 10.795 -2.717 1.00 92.25 86 ARG A C 1
ATOM 700 O O . ARG A 1 86 ? -5.714 10.440 -1.580 1.00 92.25 86 ARG A O 1
ATOM 707 N N . LYS A 1 87 ? -5.738 11.986 -3.225 1.00 92.69 87 LYS A N 1
ATOM 708 C CA . LYS A 1 87 ? -6.572 12.971 -2.516 1.00 92.69 87 LYS A CA 1
ATOM 709 C C . LYS A 1 87 ? -7.964 12.430 -2.206 1.00 92.69 87 LYS A C 1
ATOM 711 O O . LYS A 1 87 ? -8.440 12.619 -1.092 1.00 92.69 87 LYS A O 1
ATOM 716 N N . TYR A 1 88 ? -8.589 11.726 -3.147 1.00 95.06 88 TYR A N 1
ATOM 717 C CA . TYR A 1 88 ? -9.896 11.108 -2.927 1.00 95.06 88 TYR A CA 1
ATOM 718 C C . TYR A 1 88 ? -9.847 10.029 -1.834 1.00 95.06 88 TYR A C 1
ATOM 720 O O . TYR A 1 88 ? -10.676 10.020 -0.927 1.00 95.06 88 TYR A O 1
ATOM 728 N N . ILE A 1 89 ? -8.820 9.176 -1.844 1.00 94.62 89 ILE A N 1
ATOM 729 C CA . ILE A 1 89 ? -8.597 8.179 -0.784 1.00 94.62 89 ILE A CA 1
ATOM 730 C C . ILE A 1 89 ? -8.354 8.857 0.569 1.00 94.62 89 ILE A C 1
ATOM 732 O O . ILE A 1 89 ? -8.904 8.423 1.581 1.00 94.62 89 ILE A O 1
ATOM 736 N N . ASP A 1 90 ? -7.552 9.925 0.602 1.00 94.50 90 ASP A N 1
ATOM 737 C CA . ASP A 1 90 ? -7.307 10.700 1.821 1.00 94.50 90 ASP A CA 1
ATOM 738 C C . ASP A 1 90 ? -8.611 11.345 2.342 1.00 94.50 90 ASP A C 1
ATOM 740 O O . ASP A 1 90 ? -8.867 11.307 3.547 1.00 94.50 90 ASP A O 1
ATOM 744 N N . HIS A 1 91 ? -9.479 11.838 1.451 1.00 96.75 91 HIS A N 1
ATOM 745 C CA . HIS A 1 91 ? -10.809 12.345 1.798 1.00 96.75 91 HIS A CA 1
ATOM 746 C C . HIS A 1 91 ? -11.706 11.252 2.404 1.00 96.75 91 HIS A C 1
ATOM 748 O O . HIS A 1 91 ? -12.234 11.440 3.499 1.00 96.75 91 HIS A O 1
ATOM 754 N N . LEU A 1 92 ? -11.816 10.084 1.758 1.00 97.06 92 LEU A N 1
ATOM 755 C CA . LEU A 1 92 ? -12.594 8.941 2.266 1.00 97.06 92 LEU A CA 1
ATOM 756 C C . LEU A 1 92 ? -12.058 8.405 3.602 1.00 97.06 92 LEU A C 1
ATOM 758 O O . LEU A 1 92 ? -12.813 7.957 4.473 1.00 97.06 92 LEU A O 1
ATOM 762 N N . ASN A 1 93 ? -10.739 8.453 3.794 1.00 97.06 93 ASN A N 1
ATOM 763 C CA . ASN A 1 93 ? -10.120 8.080 5.056 1.00 97.06 93 ASN A CA 1
ATOM 764 C C . ASN A 1 93 ? -10.489 9.051 6.194 1.00 97.06 93 ASN A C 1
ATOM 766 O O . ASN A 1 93 ? -10.561 8.626 7.354 1.00 97.06 93 ASN A O 1
ATOM 770 N N . GLY A 1 94 ? -10.764 10.319 5.881 1.00 96.81 94 GLY A N 1
ATOM 771 C CA . GLY A 1 94 ? -11.140 11.349 6.843 1.00 96.81 94 GLY A CA 1
ATOM 772 C C . GLY A 1 94 ? -10.032 11.614 7.867 1.00 96.81 94 GLY A C 1
ATOM 773 O O . GLY A 1 94 ? -8.848 11.630 7.540 1.00 96.81 94 GLY A O 1
ATOM 774 N N . LYS A 1 95 ? -10.408 11.777 9.142 1.00 96.06 95 LYS A N 1
ATOM 775 C CA . LYS A 1 95 ? -9.470 12.058 10.250 1.00 96.06 95 LYS A CA 1
ATOM 776 C C . LYS A 1 95 ? -8.697 10.828 10.754 1.00 96.06 95 LYS A C 1
ATOM 778 O O . LYS A 1 95 ? -7.961 10.926 11.735 1.00 96.06 95 LYS A O 1
ATOM 783 N N . ARG A 1 96 ? -8.883 9.651 10.146 1.00 94.56 96 ARG A N 1
ATOM 784 C CA . ARG A 1 96 ? -8.214 8.421 10.594 1.00 94.56 96 ARG A CA 1
ATOM 785 C C . ARG A 1 96 ? -6.719 8.473 10.279 1.00 94.56 96 ARG A C 1
ATOM 787 O O . ARG A 1 96 ? -6.276 9.163 9.363 1.00 94.56 96 ARG A O 1
ATOM 794 N N . LYS A 1 97 ? -5.935 7.685 11.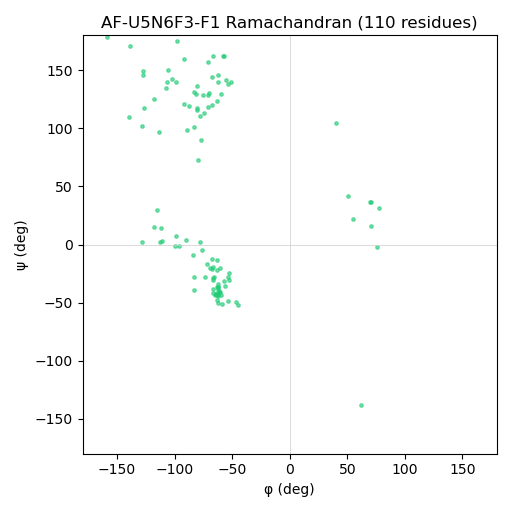012 1.00 92.12 97 LYS A N 1
ATOM 795 C CA . LYS A 1 97 ? -4.473 7.661 10.901 1.00 92.12 97 LYS A CA 1
ATOM 796 C C . LYS A 1 97 ? -3.986 7.415 9.463 1.00 92.12 97 LYS A C 1
ATOM 798 O O . LYS A 1 97 ? -4.475 6.526 8.771 1.00 92.12 97 LYS A O 1
ATOM 803 N N . LYS A 1 98 ? -2.948 8.151 9.060 1.00 92.00 98 LYS A N 1
ATOM 804 C CA . LYS A 1 98 ? -2.124 7.903 7.867 1.00 92.00 98 LYS A CA 1
ATOM 805 C C . LYS A 1 98 ? -0.697 7.637 8.333 1.00 92.00 98 LYS A C 1
ATOM 807 O O . LYS A 1 98 ? -0.147 8.411 9.110 1.00 92.00 98 LYS A O 1
ATOM 812 N N . SER A 1 99 ? -0.122 6.508 7.937 1.00 89.38 99 SER A N 1
ATOM 813 C CA . SER A 1 99 ? 1.214 6.104 8.385 1.00 89.38 99 SER A CA 1
ATOM 814 C C . SER A 1 99 ? 1.846 5.089 7.434 1.00 89.38 99 SER A C 1
ATOM 816 O O . SER A 1 99 ? 1.245 4.688 6.432 1.00 89.38 99 SER A O 1
ATOM 818 N N . ASP A 1 100 ? 3.074 4.692 7.741 1.00 88.06 100 ASP A N 1
ATOM 819 C CA . ASP A 1 100 ? 3.766 3.600 7.070 1.00 88.06 100 ASP A CA 1
ATOM 820 C C . ASP A 1 100 ? 3.009 2.273 7.266 1.00 88.06 100 ASP A C 1
ATOM 822 O O . ASP A 1 100 ? 2.402 2.040 8.312 1.00 88.06 100 ASP A O 1
ATOM 826 N N . ILE A 1 101 ? 3.046 1.397 6.262 1.00 89.50 101 ILE A N 1
ATOM 827 C CA . ILE A 1 101 ? 2.399 0.077 6.290 1.00 89.50 101 ILE A CA 1
ATOM 828 C C . ILE A 1 101 ? 2.853 -0.781 7.479 1.00 89.50 101 ILE A C 1
ATOM 830 O O . ILE A 1 101 ? 2.046 -1.468 8.103 1.00 89.50 101 ILE A O 1
ATOM 834 N N . ARG A 1 102 ? 4.128 -0.665 7.862 1.00 87.88 102 ARG A N 1
ATOM 835 C CA . ARG A 1 102 ? 4.738 -1.361 9.001 1.00 87.88 102 ARG A CA 1
ATOM 836 C C . ARG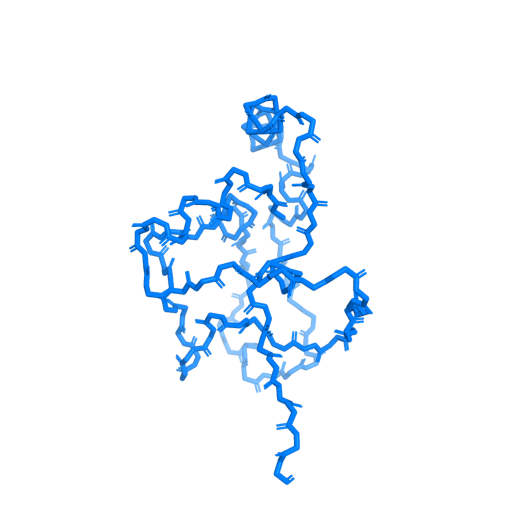 A 1 102 ? 4.189 -0.876 10.339 1.00 87.88 102 ARG A C 1
ATOM 838 O O . ARG A 1 102 ? 4.268 -1.613 11.317 1.00 87.88 102 ARG A O 1
ATOM 845 N N . PHE A 1 103 ? 3.614 0.328 10.398 1.00 87.44 103 PHE A N 1
ATOM 846 C CA . PHE A 1 103 ? 2.913 0.780 11.598 1.00 87.44 103 PHE A CA 1
ATOM 847 C C . PHE A 1 103 ? 1.651 -0.054 11.846 1.00 87.44 103 PHE A C 1
ATOM 849 O O . PHE A 1 103 ? 1.340 -0.359 12.992 1.00 87.44 103 PHE A O 1
ATOM 856 N N . PHE A 1 104 ? 0.941 -0.422 10.778 1.00 89.56 104 PHE A N 1
ATOM 857 C CA . PHE A 1 104 ? -0.292 -1.199 10.864 1.00 89.56 104 PHE A CA 1
ATOM 858 C C . PHE A 1 104 ? -0.022 -2.703 10.987 1.00 89.56 104 PHE A C 1
ATOM 860 O O . PHE A 1 104 ? -0.703 -3.361 11.762 1.00 89.56 104 PHE A O 1
ATOM 867 N N . PHE A 1 105 ? 0.975 -3.236 10.271 1.00 90.06 105 PHE A N 1
ATOM 868 C CA . PHE A 1 105 ? 1.143 -4.690 10.091 1.00 90.06 105 PHE A CA 1
ATOM 869 C C . PHE A 1 105 ? 2.534 -5.237 10.424 1.00 90.06 105 PHE A C 1
ATOM 871 O O . PHE A 1 105 ? 2.803 -6.412 10.210 1.00 90.06 105 PHE A O 1
ATOM 878 N N . GLY A 1 106 ? 3.472 -4.412 10.893 1.00 81.44 106 GLY A N 1
ATOM 879 C CA . GLY A 1 106 ? 4.835 -4.886 11.127 1.00 81.44 106 GLY A CA 1
ATOM 880 C C . GLY A 1 106 ? 4.890 -5.996 12.186 1.00 81.44 106 GLY A C 1
ATOM 881 O O . GLY A 1 106 ? 4.275 -5.871 13.243 1.00 81.44 106 GLY A O 1
ATOM 882 N N . ASN A 1 107 ? 5.714 -7.021 11.978 1.00 67.25 10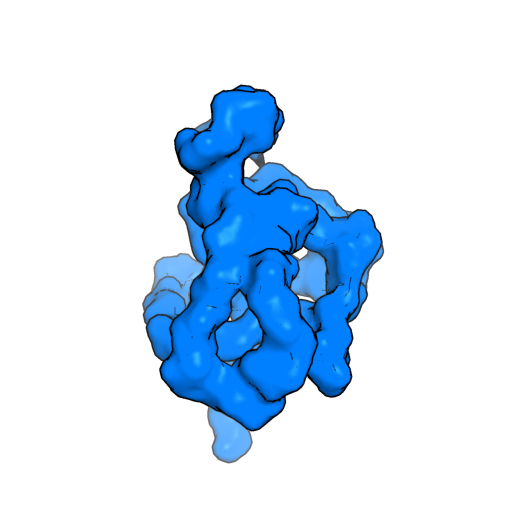7 ASN A N 1
ATOM 883 C CA . ASN A 1 107 ? 5.875 -8.108 12.947 1.00 67.25 107 ASN A CA 1
ATOM 884 C C . ASN A 1 107 ? 6.547 -7.667 14.259 1.00 67.25 107 ASN A C 1
ATOM 886 O O . ASN A 1 107 ? 7.481 -6.860 14.269 1.00 67.25 107 ASN A O 1
ATOM 890 N N . HIS A 1 108 ? 6.089 -8.262 15.362 1.00 52.09 108 HIS A N 1
ATOM 891 C CA . HIS A 1 108 ? 6.837 -8.408 16.606 1.00 52.09 108 HIS A CA 1
ATOM 892 C C . HIS A 1 108 ? 7.858 -9.538 16.417 1.00 52.09 108 HIS A C 1
ATOM 894 O O . HIS A 1 108 ? 7.565 -10.686 16.725 1.00 52.09 108 HIS A O 1
ATOM 900 N N . LYS A 1 109 ? 9.079 -9.249 15.952 1.00 40.56 109 LYS A N 1
ATOM 901 C CA . LYS A 1 109 ? 10.205 -10.117 16.338 1.00 40.56 109 LYS A CA 1
ATOM 902 C C . LYS A 1 109 ? 10.629 -9.718 17.751 1.00 40.56 109 LYS A C 1
ATOM 904 O O . LYS A 1 109 ? 11.621 -9.023 17.947 1.00 40.56 109 LYS A O 1
ATOM 909 N N . GLY A 1 110 ? 9.794 -10.080 18.723 1.00 35.12 110 GLY A N 1
ATOM 910 C CA . GLY A 1 110 ? 10.253 -10.290 20.085 1.00 35.12 110 GLY A CA 1
ATOM 911 C C . GLY A 1 110 ? 11.000 -11.618 20.099 1.00 35.12 110 GLY A C 1
ATOM 912 O O . GLY A 1 110 ? 10.395 -12.638 19.806 1.00 35.12 110 GLY A O 1
ATOM 913 N N . ILE A 1 111 ? 12.309 -11.531 20.331 1.00 36.19 111 ILE A N 1
ATOM 914 C CA . ILE A 1 111 ? 13.165 -12.500 21.028 1.00 36.19 111 ILE A CA 1
ATOM 915 C C . ILE A 1 111 ? 12.879 -13.982 20.712 1.00 36.19 111 ILE A C 1
ATOM 917 O O . ILE A 1 111 ? 11.961 -14.591 21.258 1.00 36.19 111 ILE A O 1
ATOM 921 N N . LYS A 1 112 ? 13.753 -14.579 19.902 1.00 31.83 112 LYS A N 1
ATOM 922 C CA . LYS A 1 112 ? 14.379 -15.843 20.296 1.00 31.83 112 LYS A CA 1
ATOM 923 C C . LYS A 1 112 ? 15.829 -15.537 20.622 1.00 31.83 112 LYS A C 1
ATOM 925 O O . LYS A 1 112 ? 16.392 -14.693 19.887 1.00 31.83 112 LYS A O 1
#

Organism: Klebsiella pneumoniae (NCBI:txid573)